Protein AF-A0A8X6YQA3-F1 (afdb_monomer_lite)

Structure (mmCIF, N/CA/C/O backbone):
data_AF-A0A8X6YQA3-F1
#
_entry.id   AF-A0A8X6YQA3-F1
#
loop_
_atom_site.group_PDB
_atom_site.id
_atom_site.type_symbol
_atom_site.label_atom_id
_atom_site.label_alt_id
_atom_site.label_comp_id
_atom_site.label_asym_id
_atom_site.label_entity_id
_atom_site.label_seq_id
_atom_site.pdbx_PDB_ins_code
_atom_site.Cartn_x
_atom_site.Cartn_y
_atom_site.Ca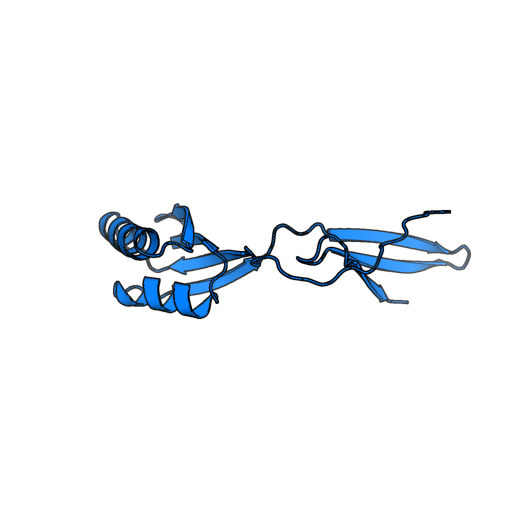rtn_z
_atom_site.occupancy
_atom_site.B_iso_or_equiv
_atom_site.auth_seq_id
_atom_site.auth_comp_id
_atom_site.auth_asym_id
_atom_site.auth_atom_id
_atom_site.pdbx_PDB_model_num
ATOM 1 N N . MET A 1 1 ? 33.149 -1.998 -21.468 1.00 30.77 1 MET A N 1
ATOM 2 C CA . MET A 1 1 ? 33.106 -3.354 -20.885 1.00 30.77 1 MET A CA 1
ATOM 3 C C . MET A 1 1 ? 32.423 -3.237 -19.532 1.00 30.77 1 MET A C 1
ATOM 5 O O . MET A 1 1 ? 33.074 -2.854 -18.574 1.00 30.77 1 MET A O 1
ATOM 9 N N . VAL A 1 2 ? 31.109 -3.454 -19.469 1.00 33.44 2 VAL A N 1
ATOM 10 C CA . VAL A 1 2 ? 30.421 -3.667 -18.189 1.00 33.44 2 VAL A CA 1
ATOM 11 C C . VAL A 1 2 ? 30.091 -5.151 -18.171 1.00 33.44 2 VAL A C 1
ATOM 13 O O . VAL A 1 2 ? 29.218 -5.603 -18.907 1.00 33.44 2 VAL A O 1
ATOM 16 N N . LEU A 1 3 ? 30.902 -5.921 -17.444 1.00 36.47 3 LEU A N 1
ATOM 17 C CA . LEU A 1 3 ? 30.602 -7.312 -17.127 1.00 36.47 3 LEU A CA 1
ATOM 18 C C . LEU A 1 3 ? 29.610 -7.313 -15.967 1.00 36.47 3 LEU A C 1
ATOM 20 O O . LEU A 1 3 ? 29.915 -6.801 -14.895 1.00 36.47 3 LEU A O 1
ATOM 24 N N . GLY A 1 4 ? 28.460 -7.935 -16.177 1.00 37.62 4 GLY A N 1
ATOM 25 C CA . GLY A 1 4 ? 27.521 -8.284 -15.123 1.00 37.62 4 GLY A CA 1
ATOM 26 C C . GLY A 1 4 ? 26.720 -9.481 -15.594 1.00 37.62 4 GLY A C 1
ATOM 27 O O . GLY A 1 4 ? 25.704 -9.323 -16.260 1.00 37.62 4 GLY A O 1
ATOM 28 N N . VAL A 1 5 ? 27.238 -10.681 -15.338 1.00 48.69 5 VAL A N 1
ATOM 29 C CA . VAL A 1 5 ? 26.515 -11.930 -15.589 1.00 48.69 5 VAL A CA 1
ATOM 30 C C . VAL A 1 5 ? 25.451 -12.085 -14.508 1.00 48.69 5 VAL A C 1
ATOM 32 O O . VAL A 1 5 ? 25.785 -12.129 -13.327 1.00 48.69 5 VAL A O 1
ATOM 35 N N . CYS A 1 6 ? 24.179 -12.153 -14.897 1.00 39.41 6 CYS A N 1
ATOM 36 C CA . CYS A 1 6 ? 23.109 -12.513 -13.976 1.00 39.41 6 CYS A CA 1
ATOM 37 C C . CYS A 1 6 ? 22.747 -13.982 -14.206 1.00 39.41 6 CYS A C 1
ATOM 39 O O . CYS A 1 6 ? 22.296 -14.368 -15.285 1.00 39.41 6 CYS A O 1
ATOM 41 N N . GLY A 1 7 ? 23.109 -14.813 -13.229 1.00 40.00 7 GLY A N 1
ATOM 42 C CA . GLY A 1 7 ? 22.961 -16.262 -13.270 1.00 40.00 7 GLY A CA 1
ATOM 43 C C . GLY A 1 7 ? 21.516 -16.696 -13.029 1.00 40.00 7 GLY A C 1
ATOM 44 O O . GLY A 1 7 ? 20.812 -16.131 -12.205 1.00 40.00 7 GLY A O 1
ATOM 45 N N . LEU A 1 8 ? 21.098 -17.730 -13.755 1.00 45.31 8 LEU A N 1
ATOM 46 C CA . LEU A 1 8 ? 19.784 -18.365 -13.667 1.00 45.31 8 LEU A CA 1
ATOM 47 C C . LEU A 1 8 ? 19.626 -19.160 -12.357 1.00 45.31 8 LEU A C 1
ATOM 49 O O . LEU A 1 8 ? 20.304 -20.172 -12.174 1.00 45.31 8 LEU A O 1
ATOM 53 N N . ALA A 1 9 ? 18.677 -18.776 -11.498 1.00 38.31 9 ALA A N 1
ATOM 54 C CA . ALA A 1 9 ? 18.119 -19.642 -10.453 1.00 38.31 9 ALA A CA 1
ATOM 55 C C . ALA A 1 9 ? 16.622 -19.324 -10.205 1.00 38.31 9 ALA A C 1
ATOM 57 O O . ALA A 1 9 ? 16.199 -18.191 -10.422 1.00 38.31 9 ALA A O 1
ATOM 58 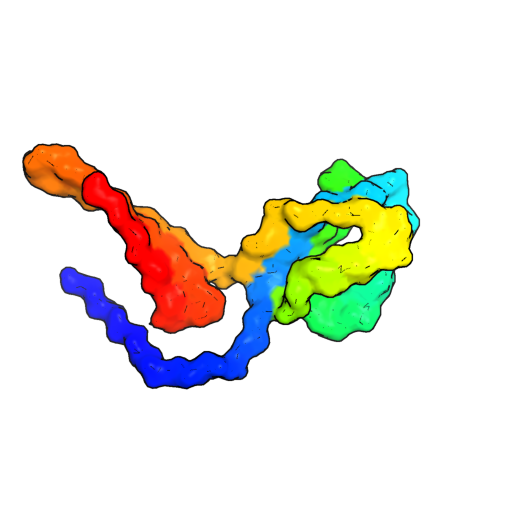N N . PRO A 1 10 ? 15.786 -20.309 -9.812 1.00 42.12 10 PRO A N 1
ATOM 59 C CA . PRO A 1 10 ? 14.327 -20.187 -9.841 1.00 42.12 10 PRO A CA 1
ATOM 60 C C . PRO A 1 10 ? 13.738 -19.450 -8.620 1.00 42.12 10 PRO A C 1
ATOM 62 O O . PRO A 1 10 ? 14.197 -19.594 -7.489 1.00 42.12 10 PRO A O 1
ATOM 65 N N . VAL A 1 11 ? 12.668 -18.690 -8.880 1.00 42.69 11 VAL A N 1
ATOM 66 C CA . VAL A 1 11 ? 12.014 -17.697 -8.005 1.00 42.69 11 VAL A CA 1
ATOM 67 C C . VAL A 1 11 ? 11.052 -18.332 -6.986 1.00 42.69 11 VAL A C 1
ATOM 69 O O . VAL A 1 11 ? 10.005 -18.852 -7.368 1.00 42.69 11 VAL A O 1
ATOM 72 N N . LEU A 1 12 ? 11.350 -18.212 -5.684 1.00 42.38 12 LEU A N 1
ATOM 73 C CA . LEU A 1 12 ? 10.470 -18.607 -4.561 1.00 42.38 12 LEU A CA 1
ATOM 74 C C . LEU A 1 12 ? 10.534 -17.616 -3.369 1.00 42.38 12 LEU A C 1
ATOM 76 O O . LEU A 1 12 ? 10.697 -18.027 -2.223 1.00 42.38 12 LEU A O 1
ATOM 80 N N . GLN A 1 13 ? 10.412 -16.299 -3.596 1.00 49.50 13 GLN A N 1
ATOM 81 C CA . GLN A 1 13 ? 10.344 -15.307 -2.502 1.00 49.50 13 GLN A CA 1
ATOM 82 C C . GLN A 1 13 ? 9.023 -14.511 -2.495 1.00 49.50 13 GLN A C 1
ATOM 84 O O . GLN A 1 13 ? 8.547 -14.112 -3.563 1.00 49.50 13 GLN A O 1
ATOM 89 N N . PRO A 1 14 ? 8.418 -14.265 -1.310 1.00 54.75 14 PRO A N 1
ATOM 90 C CA . PRO A 1 14 ? 7.193 -13.480 -1.184 1.00 54.75 14 PRO A CA 1
ATOM 91 C C . PRO A 1 14 ? 7.453 -12.026 -1.596 1.00 54.75 14 PRO A C 1
ATOM 93 O O . PRO A 1 14 ? 8.309 -11.341 -1.037 1.00 54.75 14 PRO A O 1
ATOM 96 N N . ARG A 1 15 ? 6.716 -11.565 -2.610 1.00 68.25 15 ARG A N 1
ATOM 97 C CA . ARG A 1 15 ? 6.877 -10.241 -3.221 1.00 68.25 15 ARG A CA 1
ATOM 98 C C . ARG A 1 15 ? 6.233 -9.171 -2.339 1.00 68.25 15 ARG A C 1
ATOM 100 O O . ARG A 1 15 ? 5.035 -8.942 -2.442 1.00 68.25 15 ARG A O 1
ATOM 107 N N . LEU A 1 16 ? 7.017 -8.543 -1.466 1.00 80.50 16 LEU A N 1
ATOM 108 C CA . LEU A 1 16 ? 6.589 -7.389 -0.669 1.00 80.50 16 LEU A CA 1
ATOM 109 C C . LEU A 1 16 ? 6.555 -6.128 -1.543 1.00 80.50 16 LEU A C 1
ATOM 111 O O . LEU A 1 16 ? 7.541 -5.798 -2.204 1.00 80.50 16 LEU A O 1
ATOM 115 N N . ALA A 1 17 ? 5.431 -5.421 -1.528 1.00 87.62 17 ALA A N 1
ATOM 116 C CA . ALA A 1 17 ? 5.229 -4.170 -2.244 1.00 87.62 17 ALA A CA 1
ATOM 117 C C . ALA A 1 17 ? 4.698 -3.087 -1.303 1.00 87.62 17 ALA A C 1
ATOM 119 O O . ALA A 1 17 ? 3.910 -3.365 -0.400 1.00 87.62 17 ALA A O 1
ATOM 120 N N . THR A 1 18 ? 5.111 -1.847 -1.539 1.00 92.69 18 THR A N 1
ATOM 121 C CA . THR A 1 18 ? 4.534 -0.659 -0.920 1.00 92.69 18 THR A CA 1
ATOM 122 C C . THR A 1 18 ? 3.321 -0.213 -1.731 1.00 92.69 18 THR A C 1
ATOM 124 O O . THR A 1 18 ? 3.377 -0.087 -2.955 1.00 92.69 18 THR A O 1
ATOM 127 N N . VAL A 1 19 ? 2.207 0.016 -1.049 1.00 94.94 19 VAL A N 1
ATOM 128 C CA . VAL A 1 19 ? 0.929 0.394 -1.646 1.00 94.94 19 VAL A CA 1
ATOM 129 C C . VAL A 1 19 ? 0.422 1.646 -0.950 1.00 94.94 19 VAL A C 1
ATOM 131 O O . VAL A 1 19 ? 0.381 1.697 0.277 1.00 94.94 19 VAL A O 1
ATOM 134 N N . GLU A 1 20 ? 0.029 2.637 -1.739 1.00 96.75 20 GLU A N 1
ATOM 135 C CA . GLU A 1 20 ? -0.512 3.908 -1.270 1.00 96.75 20 GLU A CA 1
ATOM 136 C C . GLU A 1 20 ? -1.963 4.068 -1.725 1.00 96.75 20 GLU A C 1
ATOM 138 O O . GLU A 1 20 ? -2.290 3.905 -2.908 1.00 96.75 20 GLU A O 1
ATOM 143 N N . PHE A 1 21 ? -2.827 4.426 -0.779 1.00 98.12 21 PHE A N 1
ATOM 144 C CA . PHE A 1 21 ? -4.233 4.717 -1.009 1.00 98.12 21 PHE A CA 1
ATOM 145 C C . PHE A 1 21 ? -4.572 6.137 -0.573 1.00 98.12 21 PHE A C 1
ATOM 147 O O . PHE A 1 21 ? -4.258 6.529 0.545 1.00 98.12 21 PHE A O 1
ATOM 154 N N . ASP A 1 22 ? -5.341 6.838 -1.400 1.00 97.94 22 ASP A N 1
ATOM 155 C CA . ASP A 1 22 ? -6.156 7.957 -0.935 1.00 97.94 22 ASP A CA 1
ATOM 156 C C . ASP A 1 22 ? -7.353 7.384 -0.180 1.00 97.94 22 ASP A C 1
ATOM 158 O O . ASP A 1 22 ? -8.138 6.612 -0.742 1.00 97.94 22 ASP A O 1
ATOM 162 N N . VAL A 1 23 ? -7.529 7.778 1.075 1.00 97.25 23 VAL A N 1
ATOM 163 C CA . VAL A 1 23 ? -8.609 7.318 1.945 1.00 97.25 23 VAL A CA 1
ATOM 164 C C . VAL A 1 23 ? -9.314 8.518 2.551 1.00 97.25 23 VAL A C 1
ATOM 166 O O . VAL A 1 23 ? -8.684 9.362 3.179 1.00 97.25 23 VAL A O 1
ATOM 169 N N . ASN A 1 24 ? -10.644 8.587 2.436 1.00 94.50 24 ASN A N 1
ATOM 170 C CA . ASN A 1 24 ? -11.410 9.680 3.043 1.00 94.50 24 ASN A CA 1
ATOM 171 C C . ASN A 1 24 ? -11.423 9.570 4.582 1.00 94.50 24 ASN A C 1
ATOM 173 O O . ASN A 1 24 ? -12.340 9.013 5.188 1.00 94.50 24 ASN A O 1
ATOM 177 N N . LEU A 1 25 ? -10.383 10.099 5.221 1.00 93.50 25 LEU A N 1
ATOM 178 C CA . LEU A 1 25 ? -10.226 10.162 6.667 1.00 93.50 25 LEU A CA 1
ATOM 179 C C . LEU A 1 25 ? -10.754 11.509 7.160 1.00 93.50 25 LEU A C 1
ATOM 181 O O . LEU A 1 25 ? -10.079 12.527 7.091 1.00 93.50 25 LEU A O 1
ATOM 185 N N . SER A 1 26 ? -11.992 11.528 7.648 1.00 88.19 26 SER A N 1
ATOM 186 C CA . SER A 1 26 ? -12.644 12.759 8.122 1.00 88.19 26 SER A CA 1
ATOM 187 C C . SER A 1 26 ? -12.304 13.099 9.584 1.00 88.19 26 SER A C 1
ATOM 189 O O . SER A 1 26 ? -12.732 14.130 10.094 1.00 88.19 26 SER A O 1
ATOM 191 N N . CYS A 1 27 ? -11.619 12.199 10.303 1.00 89.06 27 CYS A N 1
ATOM 192 C CA . CYS A 1 27 ? -11.437 12.285 11.750 1.00 89.06 27 CYS A CA 1
ATOM 193 C C . CYS A 1 27 ? -10.294 11.398 12.272 1.00 89.06 27 CYS A C 1
ATOM 195 O O . CYS A 1 27 ? -9.977 10.372 11.670 1.00 89.06 27 CYS A O 1
ATOM 197 N N . LYS A 1 28 ? -9.740 11.706 13.456 1.00 88.38 28 LYS A N 1
ATOM 198 C CA . LYS A 1 28 ? -8.720 10.850 14.104 1.00 88.38 28 LYS A CA 1
ATOM 199 C C . LYS A 1 28 ? -9.230 9.430 14.392 1.00 88.38 28 LYS A C 1
ATOM 201 O O . LYS A 1 28 ? -8.524 8.465 14.138 1.00 88.38 28 LYS A O 1
ATOM 206 N N . GLY A 1 29 ? -10.485 9.281 14.827 1.00 92.50 29 GLY A N 1
ATOM 207 C CA . GLY A 1 29 ? -11.087 7.956 15.051 1.00 92.50 29 GLY A CA 1
ATOM 208 C C . GLY A 1 29 ? -11.261 7.126 13.770 1.00 92.50 29 GLY A C 1
ATOM 209 O O . GLY A 1 29 ? -11.281 5.898 13.817 1.00 92.50 29 GLY A O 1
ATOM 210 N N . CYS A 1 30 ? -11.340 7.791 12.617 1.00 91.88 30 CYS A N 1
ATOM 211 C CA . CYS A 1 30 ? -11.435 7.172 11.304 1.00 91.88 30 CYS A CA 1
ATOM 212 C C . CYS A 1 30 ? -10.094 6.506 10.958 1.00 91.88 30 CYS A C 1
ATOM 214 O O . CYS A 1 30 ? -10.083 5.344 10.561 1.00 91.88 30 CYS A O 1
ATOM 216 N N . ALA A 1 31 ? -8.980 7.205 11.208 1.00 95.06 31 ALA A N 1
ATOM 217 C CA . ALA A 1 31 ? -7.636 6.650 11.063 1.00 95.06 31 ALA A CA 1
ATOM 218 C C . ALA A 1 31 ? -7.409 5.466 12.009 1.00 95.06 31 ALA A C 1
ATOM 220 O O . ALA A 1 31 ? -7.008 4.403 11.552 1.00 95.06 31 ALA A O 1
ATOM 221 N N . SER A 1 32 ? -7.784 5.588 13.287 1.00 96.44 32 SER A N 1
ATOM 222 C CA . SER A 1 32 ? -7.649 4.481 14.246 1.00 96.44 32 SER A CA 1
ATOM 223 C C . SER A 1 32 ? -8.485 3.250 13.878 1.00 96.44 32 SER A C 1
ATOM 225 O O . SER A 1 32 ? -8.126 2.130 14.228 1.00 96.44 32 SER A O 1
ATOM 227 N N . SER A 1 33 ? -9.620 3.430 13.195 1.00 96.12 33 SER A N 1
ATOM 228 C CA . SER A 1 33 ? -10.443 2.306 12.724 1.00 96.12 33 SER A CA 1
ATOM 229 C C . SER A 1 33 ? -9.762 1.562 11.573 1.00 96.12 33 SER A C 1
ATOM 231 O O . SER A 1 33 ? -9.727 0.334 11.576 1.00 96.12 33 SER A O 1
ATOM 233 N N . VAL A 1 34 ? -9.175 2.304 10.629 1.00 97.25 34 VAL A N 1
ATOM 234 C CA . VAL A 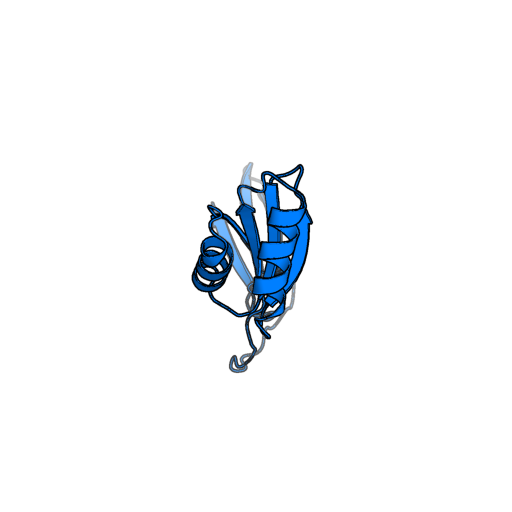1 34 ? -8.385 1.744 9.522 1.00 97.25 34 VAL A CA 1
ATOM 235 C C . VAL A 1 34 ? -7.134 1.040 10.048 1.00 97.25 34 VAL A C 1
ATOM 237 O O . VAL A 1 34 ? -6.887 -0.109 9.692 1.00 97.25 34 VAL A O 1
ATOM 240 N N . GLU A 1 35 ? -6.400 1.677 10.959 1.00 97.38 35 GLU A N 1
ATOM 241 C CA . GLU A 1 35 ? -5.205 1.118 11.596 1.00 97.38 35 GLU A CA 1
ATOM 242 C C . GLU A 1 35 ? -5.489 -0.230 12.274 1.00 97.38 35 GLU A C 1
ATOM 244 O O . GLU A 1 35 ? -4.751 -1.193 12.071 1.00 97.38 35 GLU A O 1
ATOM 249 N N . LYS A 1 36 ? -6.597 -0.337 13.022 1.00 97.25 36 LYS A N 1
ATOM 250 C CA . LYS A 1 36 ? -7.006 -1.582 13.694 1.00 97.25 36 LYS A CA 1
ATOM 251 C C . LYS A 1 36 ? -7.271 -2.725 12.721 1.00 97.25 36 LYS A C 1
ATOM 253 O O . LYS A 1 36 ? -6.833 -3.843 12.978 1.00 97.25 36 LYS A O 1
ATOM 258 N N . VAL A 1 37 ? -7.992 -2.459 11.630 1.00 97.25 37 VAL A N 1
ATOM 259 C CA . VAL A 1 37 ? -8.293 -3.490 10.626 1.00 97.25 37 VAL A CA 1
ATOM 260 C C . VAL A 1 37 ? -7.017 -3.949 9.927 1.00 97.25 37 VAL A C 1
ATOM 262 O O . VAL A 1 37 ? -6.804 -5.149 9.791 1.00 97.25 37 VAL A O 1
ATOM 265 N N . LEU A 1 38 ? -6.145 -3.016 9.540 1.00 97.12 38 LEU A N 1
ATOM 266 C CA . LEU A 1 38 ? -4.895 -3.342 8.851 1.00 97.12 38 LEU A CA 1
ATOM 267 C C . LEU A 1 38 ? -3.898 -4.074 9.761 1.00 97.12 38 LEU A C 1
ATOM 269 O O . LEU A 1 38 ? -3.273 -5.028 9.317 1.00 97.12 38 LEU A O 1
ATOM 273 N N . THR A 1 39 ? -3.807 -3.699 11.041 1.00 96.31 39 THR A N 1
ATOM 274 C CA . THR A 1 39 ? -2.966 -4.393 12.040 1.00 96.31 39 THR A CA 1
ATOM 275 C C . THR A 1 39 ? -3.424 -5.834 12.286 1.00 96.31 39 THR A C 1
ATOM 277 O O . THR A 1 39 ? -2.628 -6.685 12.675 1.00 96.31 39 THR A O 1
ATOM 280 N N . GLY A 1 40 ? -4.704 -6.133 12.048 1.00 94.94 40 GLY A N 1
ATOM 281 C CA . GLY A 1 40 ? -5.248 -7.487 12.146 1.00 94.94 40 GLY A CA 1
ATOM 282 C C . GLY A 1 40 ? -4.853 -8.420 10.995 1.00 94.94 40 GLY A C 1
ATOM 283 O O . GLY A 1 40 ? -5.187 -9.602 11.055 1.00 94.94 40 GLY A O 1
ATOM 284 N N . ILE A 1 41 ? -4.171 -7.919 9.959 1.00 96.12 41 ILE A N 1
ATOM 285 C CA . ILE A 1 41 ? -3.757 -8.695 8.787 1.00 96.12 41 ILE A CA 1
ATOM 286 C C . ILE A 1 41 ? -2.245 -8.963 8.888 1.00 96.12 41 ILE A C 1
ATOM 288 O O . ILE A 1 41 ? -1.462 -8.030 8.712 1.00 96.12 41 ILE A O 1
ATOM 292 N N . PRO A 1 42 ? -1.809 -10.210 9.154 1.00 93.06 42 PRO A N 1
ATOM 293 C CA . PRO A 1 42 ? -0.398 -10.542 9.384 1.00 93.06 42 PRO A CA 1
ATOM 294 C C . PRO A 1 42 ? 0.549 -10.126 8.252 1.00 93.06 42 PRO A C 1
ATOM 296 O O . PRO A 1 42 ? 1.708 -9.797 8.489 1.00 93.06 42 PRO A O 1
ATOM 299 N N . GLU A 1 43 ? 0.062 -10.149 7.014 1.00 94.31 43 GLU A N 1
ATOM 300 C CA . GLU A 1 43 ? 0.825 -9.822 5.814 1.00 94.31 43 GLU A CA 1
ATOM 301 C C . GLU A 1 43 ? 0.848 -8.322 5.492 1.00 94.31 43 GLU A C 1
ATOM 303 O O . GLU A 1 43 ? 1.377 -7.938 4.447 1.00 94.31 43 GLU A O 1
ATOM 308 N N . VAL A 1 44 ? 0.259 -7.466 6.333 1.00 95.62 44 VAL A N 1
ATOM 309 C CA . VAL A 1 44 ? 0.233 -6.011 6.152 1.00 95.62 44 VAL A CA 1
ATOM 310 C C . VAL A 1 44 ? 1.055 -5.338 7.242 1.00 95.62 44 VAL A C 1
ATOM 312 O O . VAL A 1 44 ? 0.826 -5.504 8.435 1.00 95.62 44 VAL A O 1
ATOM 315 N N . LYS A 1 45 ? 1.991 -4.497 6.814 1.00 95.69 45 LYS A N 1
ATOM 316 C CA . LYS A 1 45 ? 2.761 -3.607 7.672 1.00 95.69 45 LYS A CA 1
ATOM 317 C C . LYS A 1 45 ? 2.405 -2.167 7.342 1.00 95.69 45 LYS A C 1
ATOM 319 O O . LYS A 1 45 ? 2.589 -1.716 6.215 1.00 95.69 45 LYS A O 1
ATOM 324 N N . ILE A 1 46 ? 1.902 -1.437 8.326 1.00 96.56 46 ILE A N 1
ATOM 325 C CA . ILE A 1 46 ? 1.552 -0.026 8.161 1.00 96.56 46 ILE A CA 1
ATOM 326 C C . ILE A 1 46 ? 2.845 0.794 8.125 1.00 96.56 46 ILE A C 1
ATOM 328 O O . ILE A 1 46 ? 3.694 0.651 9.004 1.00 96.56 46 ILE A O 1
ATOM 332 N N . ILE A 1 47 ? 3.004 1.617 7.089 1.00 96.25 47 ILE A N 1
ATOM 333 C CA . ILE A 1 47 ? 4.135 2.540 6.941 1.00 96.25 47 ILE A CA 1
ATOM 334 C C . ILE A 1 47 ? 3.726 3.935 7.404 1.00 96.25 47 ILE A C 1
ATOM 336 O O . ILE A 1 47 ? 4.464 4.550 8.167 1.00 96.25 47 ILE A O 1
ATOM 340 N N . ASP A 1 48 ? 2.558 4.411 6.965 1.00 96.19 48 ASP A N 1
ATOM 341 C CA . ASP A 1 48 ? 2.035 5.727 7.330 1.00 96.19 48 ASP A CA 1
ATOM 342 C C . ASP A 1 48 ? 0.503 5.784 7.214 1.00 96.19 48 ASP A C 1
ATOM 344 O O . ASP A 1 48 ? -0.090 5.148 6.339 1.00 96.19 48 ASP A O 1
ATOM 348 N N . ILE A 1 49 ? -0.138 6.555 8.094 1.00 96.88 49 ILE A N 1
ATOM 349 C CA . ILE A 1 49 ? -1.561 6.910 8.010 1.00 96.88 49 ILE A CA 1
ATOM 350 C C . ILE A 1 49 ? -1.679 8.399 8.321 1.00 96.88 49 ILE A C 1
ATOM 352 O O . ILE A 1 49 ? -1.578 8.816 9.476 1.00 96.88 49 ILE A O 1
ATOM 356 N N . ASP A 1 50 ? -1.950 9.193 7.292 1.00 95.50 50 ASP A N 1
ATOM 357 C CA . ASP A 1 50 ? -1.985 10.647 7.375 1.00 95.50 50 ASP A CA 1
ATOM 358 C C . ASP A 1 50 ? -3.415 11.160 7.149 1.00 95.50 50 ASP A C 1
ATOM 360 O O . ASP A 1 50 ? -3.994 11.047 6.065 1.00 95.50 50 ASP A O 1
ATOM 364 N N . VAL A 1 51 ? -4.007 11.731 8.202 1.00 95.25 51 VAL A N 1
ATOM 365 C CA . VAL A 1 51 ? -5.365 12.298 8.163 1.00 95.25 51 VAL A CA 1
ATOM 366 C C . VAL A 1 51 ? -5.405 13.599 7.363 1.00 95.25 51 VAL A C 1
ATOM 368 O O . VAL A 1 51 ? -6.405 13.863 6.701 1.00 95.25 51 VAL A O 1
ATOM 371 N N . GLU A 1 52 ? -4.342 14.404 7.412 1.00 94.12 52 GLU A N 1
ATOM 372 C CA . GLU A 1 52 ? -4.274 15.694 6.718 1.00 94.12 52 GLU A CA 1
ATOM 373 C C . GLU A 1 52 ? -4.126 15.488 5.211 1.00 94.12 52 GLU A C 1
ATOM 375 O O . GLU A 1 52 ? -4.827 16.127 4.428 1.00 94.12 52 GLU A O 1
ATOM 380 N N . LYS A 1 53 ? -3.271 14.542 4.804 1.00 95.06 53 LYS A N 1
ATOM 381 C CA . LYS A 1 53 ? -3.109 14.153 3.395 1.00 95.06 53 LYS A CA 1
ATOM 382 C C . LYS A 1 53 ? -4.181 13.192 2.899 1.00 95.06 53 LYS A C 1
ATOM 384 O O . LYS A 1 53 ? -4.225 12.921 1.704 1.00 95.06 53 LYS A O 1
ATOM 389 N N . GLN A 1 54 ? -5.030 12.679 3.791 1.00 96.69 54 GLN A N 1
ATOM 390 C CA . GLN A 1 54 ? -6.020 11.652 3.470 1.00 96.69 54 GLN A CA 1
ATOM 391 C C . GLN A 1 54 ? -5.373 10.423 2.808 1.00 96.69 54 GLN A C 1
ATOM 393 O O . GLN A 1 54 ? -5.905 9.896 1.835 1.00 96.69 54 GLN A O 1
ATOM 398 N N . SER A 1 55 ? -4.220 9.980 3.322 1.00 96.88 55 SER A N 1
ATOM 399 C CA . SER A 1 55 ? -3.404 8.917 2.719 1.00 96.88 55 SER A CA 1
ATOM 400 C C . SER A 1 55 ? -3.124 7.774 3.698 1.00 96.88 55 SER A C 1
ATOM 402 O O . SER A 1 55 ? -3.016 7.972 4.910 1.00 96.88 55 SER A O 1
ATOM 404 N N . VAL A 1 56 ? -3.029 6.559 3.158 1.00 97.81 56 VAL A N 1
ATOM 405 C CA . VAL A 1 56 ? -2.627 5.339 3.864 1.00 97.81 56 VAL A CA 1
ATOM 406 C C . VAL A 1 56 ? -1.567 4.626 3.035 1.00 97.81 56 VAL A C 1
ATOM 408 O O . VAL A 1 56 ? -1.834 4.210 1.907 1.00 97.81 56 VAL A O 1
ATOM 411 N N . VAL A 1 57 ? -0.384 4.436 3.617 1.00 96.88 57 VAL A N 1
ATOM 412 C CA . VAL A 1 57 ? 0.747 3.736 3.005 1.00 96.88 57 VAL A CA 1
ATOM 413 C C . VAL A 1 57 ? 1.029 2.458 3.784 1.00 96.88 57 VAL A C 1
ATOM 415 O O . VAL A 1 57 ? 1.240 2.480 4.999 1.00 96.88 57 VAL A O 1
ATOM 418 N N . VAL A 1 58 ? 1.067 1.329 3.083 1.00 96.75 58 VAL A N 1
ATOM 419 C CA . VAL A 1 58 ? 1.355 0.016 3.670 1.00 96.75 58 VAL A CA 1
ATOM 420 C C . VAL A 1 58 ? 2.382 -0.748 2.851 1.00 96.75 58 VAL A C 1
ATOM 422 O O . VAL A 1 58 ? 2.536 -0.523 1.658 1.00 96.75 58 VAL A O 1
ATOM 425 N N . GLU A 1 59 ? 3.061 -1.691 3.483 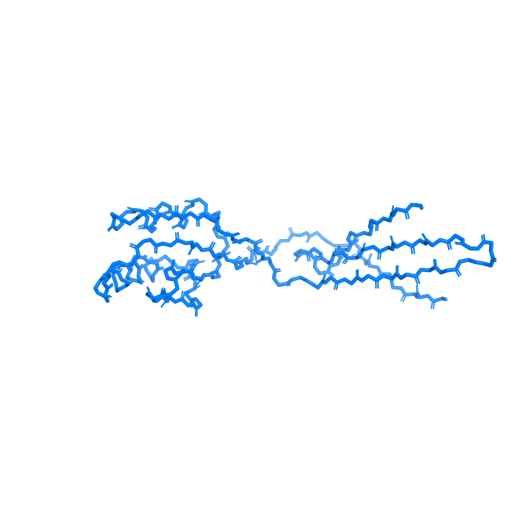1.00 94.25 59 GLU A N 1
ATOM 426 C CA . GLU A 1 59 ? 3.910 -2.695 2.856 1.00 94.25 59 GLU A CA 1
ATOM 427 C C . GLU A 1 59 ? 3.239 -4.061 3.028 1.00 94.25 59 GLU A C 1
ATOM 429 O O . GLU A 1 59 ? 2.866 -4.437 4.139 1.00 94.25 59 GLU A O 1
ATOM 434 N N . SER A 1 60 ? 3.022 -4.794 1.937 1.00 91.94 60 SER A N 1
ATOM 435 C CA . SER A 1 60 ? 2.335 -6.086 1.983 1.00 91.94 60 SER A CA 1
ATOM 436 C C . SER A 1 60 ? 2.706 -6.990 0.813 1.00 91.94 60 SER A C 1
ATOM 438 O O . SER A 1 60 ? 3.086 -6.517 -0.257 1.00 91.94 60 SER A O 1
ATOM 440 N N . SER A 1 61 ? 2.581 -8.302 1.012 1.00 89.31 61 SER A N 1
ATOM 441 C CA . SER A 1 61 ? 2.614 -9.302 -0.061 1.00 89.31 61 SER A CA 1
ATOM 442 C C . SER A 1 61 ? 1.232 -9.597 -0.658 1.00 89.31 61 SER A C 1
ATOM 444 O O . SER A 1 61 ? 1.125 -10.352 -1.627 1.00 89.31 61 SER A O 1
ATOM 446 N N . LEU A 1 62 ? 0.165 -9.021 -0.091 1.00 91.88 62 LEU A N 1
ATOM 447 C CA . LEU A 1 62 ? -1.200 -9.212 -0.566 1.00 91.88 62 LEU A CA 1
ATOM 448 C C . LEU A 1 62 ? -1.494 -8.363 -1.810 1.00 91.88 62 LEU A C 1
ATOM 450 O O . LEU A 1 62 ? -0.937 -7.275 -1.977 1.00 91.88 62 LEU A O 1
ATOM 454 N N . PRO A 1 63 ? -2.440 -8.800 -2.662 1.00 91.12 63 PRO A N 1
ATOM 455 C CA . PRO A 1 63 ? -2.962 -7.959 -3.728 1.00 91.12 63 PRO A CA 1
ATOM 456 C C . PRO A 1 63 ? -3.529 -6.651 -3.164 1.00 91.12 63 PRO A C 1
ATOM 458 O O . PRO A 1 63 ? -4.296 -6.673 -2.197 1.00 91.12 63 PRO A O 1
ATOM 461 N N . SER A 1 64 ? -3.233 -5.525 -3.818 1.00 93.25 64 SER A N 1
ATOM 462 C CA . SER A 1 64 ? -3.723 -4.195 -3.416 1.00 93.25 64 SER A CA 1
ATOM 463 C C . SER A 1 64 ? -5.245 -4.154 -3.244 1.00 93.25 64 SER A C 1
ATOM 465 O O . SER A 1 64 ? -5.752 -3.466 -2.364 1.00 93.25 64 SER A O 1
ATOM 467 N N . GLN A 1 65 ? -5.983 -4.955 -4.014 1.00 95.12 65 GLN A N 1
ATOM 468 C CA . GLN A 1 65 ? -7.432 -5.064 -3.891 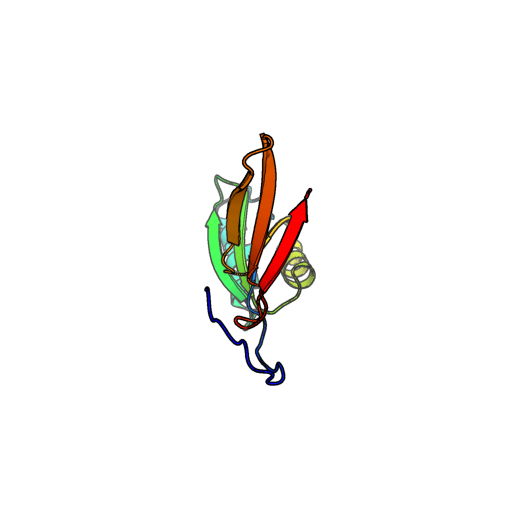1.00 95.12 65 GLN A CA 1
ATOM 469 C C . GLN A 1 65 ? -7.899 -5.620 -2.536 1.00 95.12 65 GLN A C 1
ATOM 471 O O . GLN A 1 65 ? -8.865 -5.105 -1.985 1.00 95.12 65 GLN A O 1
ATOM 476 N N . ARG A 1 66 ? -7.193 -6.593 -1.944 1.00 96.25 66 ARG A N 1
ATOM 477 C CA . ARG A 1 66 ? -7.537 -7.120 -0.609 1.00 96.25 66 ARG A CA 1
ATOM 478 C C . ARG A 1 66 ? -7.324 -6.077 0.483 1.00 96.25 66 ARG A C 1
ATOM 480 O O . ARG A 1 66 ? -8.130 -5.963 1.400 1.00 96.25 66 ARG A O 1
ATOM 487 N N . ILE A 1 67 ? -6.260 -5.290 0.356 1.00 96.81 67 ILE A N 1
ATOM 488 C CA . ILE A 1 67 ? -5.962 -4.182 1.268 1.00 96.81 67 ILE A CA 1
ATOM 489 C C . ILE A 1 67 ? -7.035 -3.096 1.127 1.00 96.81 67 ILE A C 1
ATOM 491 O O . ILE A 1 67 ? -7.562 -2.611 2.124 1.00 96.81 67 ILE A O 1
ATOM 495 N N . LYS A 1 68 ? -7.414 -2.765 -0.113 1.00 97.94 68 LYS A N 1
ATOM 496 C CA . LYS A 1 68 ? -8.498 -1.825 -0.409 1.00 97.94 68 LYS A CA 1
ATOM 497 C C . LYS A 1 68 ? -9.811 -2.260 0.241 1.00 97.94 68 LYS A C 1
ATOM 499 O O . LYS A 1 68 ? -10.434 -1.456 0.923 1.00 97.94 68 LYS A O 1
ATOM 504 N N . GLU A 1 69 ? -10.201 -3.523 0.072 1.00 97.94 69 GLU A N 1
ATOM 505 C CA . GLU A 1 69 ? -11.408 -4.100 0.678 1.00 97.94 69 GLU A CA 1
ATOM 506 C C . GLU A 1 69 ? -11.367 -4.028 2.211 1.00 97.94 69 GLU A C 1
ATOM 508 O O . GLU A 1 69 ? -12.362 -3.671 2.842 1.00 97.94 69 GLU A O 1
ATOM 513 N N . ALA A 1 70 ? -10.208 -4.296 2.818 1.00 97.62 70 ALA A N 1
ATOM 514 C CA . ALA A 1 70 ? -10.019 -4.160 4.257 1.00 97.62 70 ALA A CA 1
ATOM 515 C C . ALA A 1 70 ? -10.222 -2.709 4.727 1.00 97.62 70 ALA A C 1
ATOM 517 O O . ALA A 1 70 ? -10.951 -2.474 5.691 1.00 97.62 70 ALA A O 1
ATOM 518 N N . ILE A 1 71 ? -9.666 -1.720 4.019 1.00 97.75 71 ILE A N 1
ATOM 519 C CA . ILE A 1 71 ? -9.903 -0.299 4.320 1.00 97.75 71 ILE A CA 1
ATOM 520 C C . ILE A 1 71 ? -11.390 0.040 4.138 1.00 97.75 71 ILE A C 1
ATOM 522 O O . ILE A 1 71 ? -11.995 0.657 5.016 1.00 97.75 71 ILE A O 1
ATOM 526 N N . GLU A 1 72 ? -12.011 -0.403 3.045 1.00 97.62 72 GLU A N 1
ATOM 527 C CA . GLU A 1 72 ? -13.415 -0.117 2.732 1.00 97.62 72 GLU A CA 1
ATOM 528 C C . GLU A 1 72 ? -14.400 -0.760 3.720 1.00 97.62 72 GLU A C 1
ATOM 530 O O . GLU A 1 72 ? -15.453 -0.179 3.991 1.00 97.62 72 GLU A O 1
ATOM 535 N N . SER A 1 73 ? -14.025 -1.870 4.368 1.00 97.19 73 SER A N 1
ATOM 536 C CA . SER A 1 73 ? -14.807 -2.488 5.450 1.00 97.19 73 SER A CA 1
ATOM 537 C C . SER A 1 73 ? -15.028 -1.564 6.658 1.00 97.19 73 SER A C 1
ATOM 539 O O . SER A 1 73 ? -15.990 -1.733 7.404 1.00 97.19 73 SER A O 1
ATOM 541 N N . THR A 1 74 ? -14.197 -0.526 6.818 1.00 95.69 74 THR A N 1
ATOM 542 C CA . THR A 1 74 ? -14.362 0.512 7.852 1.00 95.69 74 THR A CA 1
ATOM 543 C C . THR A 1 74 ? -15.365 1.610 7.467 1.00 95.69 74 THR A C 1
ATOM 545 O O . THR A 1 74 ? -15.524 2.600 8.187 1.00 95.69 74 THR A O 1
ATOM 548 N N . GLY A 1 75 ? -16.036 1.470 6.318 1.00 95.69 75 GLY A N 1
ATOM 549 C CA . GLY A 1 75 ? -16.956 2.469 5.773 1.00 95.69 75 GLY A CA 1
ATOM 550 C C . GLY A 1 75 ? -16.245 3.676 5.155 1.00 95.69 75 GLY A C 1
ATOM 551 O O . GLY A 1 75 ? -16.839 4.749 5.036 1.00 95.69 75 GLY A O 1
ATOM 552 N N . LYS A 1 76 ? -14.962 3.538 4.803 1.00 95.62 76 LYS A N 1
ATOM 553 C CA . LYS A 1 76 ? -14.144 4.595 4.191 1.00 95.62 76 LYS A CA 1
ATOM 554 C C . LYS A 1 76 ? -13.900 4.276 2.730 1.00 95.62 76 LYS A C 1
ATOM 556 O O . LYS A 1 76 ? -13.556 3.156 2.397 1.00 95.62 76 LYS A O 1
ATOM 561 N N . ARG A 1 77 ? -14.040 5.262 1.848 1.00 96.25 77 ARG A N 1
ATOM 562 C CA . ARG A 1 77 ? -13.679 5.087 0.438 1.00 96.25 77 ARG A CA 1
ATOM 563 C C . ARG A 1 77 ? -12.159 5.104 0.300 1.00 96.25 77 ARG A C 1
ATOM 565 O O . ARG A 1 77 ? -11.542 6.048 0.791 1.00 96.25 77 ARG A O 1
ATOM 572 N N . ALA A 1 78 ? -11.605 4.115 -0.400 1.00 97.25 78 ALA A N 1
ATOM 573 C CA . ALA A 1 78 ? -10.185 4.032 -0.723 1.00 97.25 78 ALA A CA 1
ATOM 574 C C . ALA A 1 78 ? -9.969 4.047 -2.244 1.00 97.25 78 ALA A C 1
ATOM 576 O O . ALA A 1 78 ? -10.712 3.414 -2.996 1.00 97.25 78 ALA A O 1
ATOM 577 N N . VAL A 1 79 ? -8.950 4.757 -2.718 1.00 97.38 79 VAL A N 1
ATOM 578 C CA . VAL A 1 79 ? -8.552 4.798 -4.131 1.00 97.38 79 VAL A CA 1
ATOM 579 C C . VAL A 1 79 ? -7.060 4.521 -4.212 1.00 97.38 79 VAL A C 1
ATOM 581 O O . VAL A 1 79 ? -6.278 5.178 -3.537 1.00 97.38 79 VAL A O 1
ATOM 584 N N . LEU A 1 80 ? -6.663 3.541 -5.024 1.00 95.88 80 LEU A N 1
ATOM 585 C CA . LEU A 1 80 ? -5.252 3.219 -5.225 1.00 95.88 80 LEU A CA 1
ATOM 586 C C . LEU A 1 80 ? -4.552 4.396 -5.917 1.00 95.88 80 LEU A C 1
ATOM 588 O O . LEU A 1 80 ? -4.973 4.807 -6.999 1.00 95.88 80 LEU A O 1
ATOM 592 N N . LYS A 1 81 ? -3.492 4.915 -5.297 1.00 94.88 81 LYS A N 1
ATOM 593 C CA . LYS A 1 81 ? -2.680 6.020 -5.828 1.00 94.88 81 LYS A CA 1
ATOM 594 C C . LYS A 1 81 ? -1.372 5.521 -6.404 1.00 94.88 81 LYS A C 1
ATOM 596 O O . LYS A 1 81 ? -1.005 5.910 -7.508 1.00 94.88 81 LYS A O 1
ATOM 601 N N . GLY A 1 82 ? -0.711 4.632 -5.672 1.00 86.88 82 GLY A N 1
ATOM 602 C CA . GLY A 1 82 ? 0.590 4.099 -6.035 1.00 86.88 82 GLY A CA 1
ATOM 603 C C . GLY A 1 82 ? 0.732 2.648 -5.611 1.00 86.88 82 GLY A C 1
ATOM 604 O O . GLY A 1 82 ? 0.267 2.236 -4.551 1.00 86.88 82 GLY A O 1
ATOM 605 N N . PHE A 1 83 ? 1.388 1.867 -6.458 1.00 84.50 83 PHE A N 1
ATOM 606 C CA . PHE A 1 83 ? 1.868 0.533 -6.134 1.00 84.50 83 PHE A CA 1
ATOM 607 C C . PHE A 1 83 ? 3.313 0.464 -6.605 1.00 84.50 83 PHE A C 1
ATOM 609 O O . PHE A 1 83 ? 3.591 0.688 -7.782 1.00 84.50 83 PHE A O 1
ATOM 616 N N . GLY A 1 84 ? 4.228 0.186 -5.688 1.00 77.94 84 GLY A N 1
ATOM 617 C CA . GLY A 1 84 ? 5.647 0.175 -5.982 1.00 77.94 84 GLY A CA 1
ATOM 618 C C . GLY A 1 84 ? 6.362 -0.842 -5.125 1.00 77.94 84 GLY A C 1
ATOM 619 O O . GLY A 1 84 ? 6.159 -0.944 -3.922 1.00 77.94 84 GLY A O 1
ATOM 620 N N . THR A 1 85 ? 7.238 -1.602 -5.747 1.00 69.94 85 THR A N 1
ATOM 621 C CA . THR A 1 85 ? 8.250 -2.366 -5.028 1.00 69.94 85 THR A CA 1
ATOM 622 C C . THR A 1 85 ? 9.477 -1.475 -4.908 1.00 69.94 85 THR A C 1
ATOM 624 O O . THR A 1 85 ? 9.732 -0.694 -5.821 1.00 69.94 85 THR A O 1
ATOM 627 N N . LYS A 1 86 ? 10.236 -1.539 -3.806 1.00 67.06 86 LYS A N 1
ATOM 628 C CA . LYS A 1 86 ? 11.538 -0.853 -3.723 1.00 67.06 86 LYS A CA 1
ATOM 629 C C . LYS A 1 86 ? 12.491 -1.488 -4.734 1.00 67.06 86 LYS A C 1
ATOM 631 O O . LYS A 1 86 ? 13.201 -2.436 -4.413 1.00 67.06 86 LYS A O 1
ATOM 636 N N . VAL A 1 87 ? 12.427 -1.013 -5.967 1.00 70.62 87 VAL A N 1
ATOM 637 C CA . VAL A 1 87 ? 13.242 -1.478 -7.076 1.00 70.62 87 VAL A CA 1
ATOM 638 C C . VAL A 1 87 ? 13.869 -0.266 -7.735 1.00 70.62 87 VAL A C 1
ATOM 640 O O . VAL A 1 87 ? 13.224 0.763 -7.934 1.00 70.62 87 VAL A O 1
ATOM 643 N N . GLU A 1 88 ? 15.163 -0.373 -7.989 1.00 74.62 88 GLU A N 1
ATOM 644 C CA . GLU A 1 88 ? 15.973 0.723 -8.496 1.00 74.62 88 GLU A CA 1
ATOM 645 C C . GLU A 1 88 ? 15.647 0.982 -9.970 1.00 74.62 88 GLU A C 1
ATOM 647 O O . GLU A 1 88 ? 15.316 0.070 -10.732 1.00 74.62 88 GLU A O 1
ATOM 652 N N . SER A 1 89 ? 15.730 2.241 -10.389 1.00 76.62 89 SER A N 1
ATOM 653 C CA . SER A 1 89 ? 15.571 2.628 -11.792 1.00 76.62 89 SER A CA 1
ATOM 654 C C . SER A 1 89 ? 16.647 3.632 -12.185 1.00 76.62 89 SER A C 1
ATOM 656 O O . SER A 1 89 ? 17.055 4.460 -11.373 1.00 76.62 89 SER A O 1
ATOM 658 N N . ALA A 1 90 ? 17.116 3.563 -13.430 1.00 77.50 90 ALA A N 1
ATOM 659 C CA . ALA A 1 90 ? 18.169 4.432 -13.950 1.00 77.50 90 ALA A CA 1
ATOM 660 C C . ALA A 1 90 ? 17.934 4.792 -15.425 1.00 77.50 90 ALA A C 1
ATOM 662 O O . ALA A 1 90 ? 17.241 4.075 -16.148 1.00 77.50 90 ALA A O 1
ATOM 663 N N . VAL A 1 91 ? 18.535 5.895 -15.879 1.00 82.12 91 VAL A N 1
ATOM 664 C CA . VAL A 1 91 ? 18.504 6.339 -17.282 1.00 82.12 91 VAL A CA 1
ATOM 665 C C . VAL A 1 91 ? 19.932 6.579 -17.762 1.00 82.12 91 VAL A C 1
ATOM 667 O O . VAL A 1 91 ? 20.727 7.193 -17.053 1.00 82.12 91 VAL A O 1
ATOM 670 N N . ALA A 1 92 ? 20.250 6.102 -18.962 1.00 81.19 92 ALA A N 1
ATOM 671 C CA . ALA A 1 92 ? 21.494 6.402 -19.656 1.00 81.19 92 ALA A CA 1
ATOM 672 C C . ALA A 1 92 ? 21.191 7.117 -20.973 1.00 81.19 92 ALA A C 1
ATOM 674 O O . ALA A 1 92 ? 20.425 6.608 -21.791 1.00 81.19 92 ALA A O 1
ATOM 675 N N . GLU A 1 93 ? 21.813 8.276 -21.182 1.00 81.62 93 GLU A N 1
ATOM 676 C CA . GLU A 1 93 ? 21.751 9.018 -22.441 1.00 81.62 93 GLU A CA 1
ATOM 677 C C . GLU A 1 93 ? 23.064 8.833 -23.201 1.00 81.62 93 GLU A C 1
ATOM 679 O O . GLU A 1 93 ? 24.149 9.136 -22.699 1.00 81.62 93 GLU A O 1
ATOM 684 N N . LEU A 1 94 ? 22.969 8.313 -24.420 1.00 82.94 94 LEU A N 1
ATOM 685 C CA . LEU A 1 94 ? 24.101 8.079 -25.304 1.00 82.94 94 LEU A CA 1
ATOM 686 C C . LEU A 1 94 ? 23.991 9.022 -26.498 1.00 82.94 94 LEU A C 1
ATOM 688 O O . LEU A 1 94 ? 23.028 8.958 -27.259 1.00 82.94 94 LEU A O 1
ATOM 692 N N . LYS A 1 95 ? 24.996 9.884 -26.678 1.00 88.56 95 LYS A N 1
ATOM 693 C CA . LYS A 1 95 ? 25.089 10.796 -27.821 1.00 88.56 95 LYS A CA 1
ATOM 694 C C . LYS A 1 95 ? 26.118 10.287 -28.825 1.00 88.56 95 LYS A C 1
ATOM 696 O O . LYS A 1 95 ? 27.298 10.184 -28.501 1.00 88.56 95 LYS A O 1
ATOM 701 N N . GLY A 1 96 ? 25.669 9.991 -30.041 1.00 84.06 96 GLY A N 1
ATOM 702 C CA . GLY A 1 96 ? 26.527 9.623 -31.163 1.00 84.06 96 GLY A CA 1
ATOM 703 C C . GLY A 1 96 ? 27.127 10.839 -31.874 1.00 84.06 96 GLY A C 1
ATOM 704 O O . GLY A 1 96 ? 26.574 11.939 -31.837 1.00 84.06 96 GLY A O 1
ATOM 705 N N . GLU A 1 97 ? 28.235 10.623 -32.582 1.00 85.25 97 GLU A N 1
ATOM 706 C CA . GLU A 1 97 ? 28.948 11.650 -33.364 1.00 85.25 97 GLU A CA 1
ATOM 707 C C . GLU A 1 97 ? 28.072 12.263 -34.474 1.00 85.25 97 GLU A C 1
ATOM 709 O O . GLU A 1 97 ? 28.169 13.449 -34.775 1.00 85.25 97 GLU A O 1
ATOM 714 N N . ASN A 1 98 ? 27.116 11.481 -34.990 1.00 84.25 98 ASN A N 1
ATOM 715 C CA . ASN A 1 98 ? 26.119 11.907 -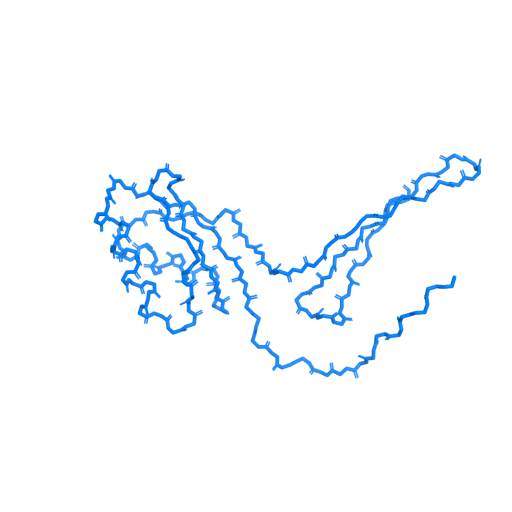35.980 1.00 84.25 98 ASN A CA 1
ATOM 716 C C . ASN A 1 98 ? 24.920 12.662 -35.367 1.00 84.25 98 ASN A C 1
ATOM 718 O O . ASN A 1 98 ? 23.919 12.883 -36.042 1.00 84.25 98 ASN A O 1
ATOM 722 N N . GLY A 1 99 ? 24.976 13.009 -34.076 1.00 76.25 99 GLY A N 1
ATOM 723 C CA . GLY A 1 99 ? 23.906 13.715 -33.364 1.00 76.25 99 GLY A CA 1
ATOM 724 C C . GLY A 1 99 ? 22.749 12.834 -32.879 1.00 76.25 99 GLY A C 1
ATOM 725 O O . GLY A 1 99 ? 21.813 13.362 -32.285 1.00 76.25 99 GLY A O 1
ATOM 726 N N . TYR A 1 100 ? 22.814 11.517 -33.090 1.00 79.75 100 TYR A N 1
ATOM 727 C CA . TYR A 1 100 ? 21.816 10.565 -32.596 1.00 79.75 100 TYR A CA 1
ATOM 728 C C . TYR A 1 100 ? 21.837 10.509 -31.062 1.00 79.75 100 TYR A C 1
ATOM 730 O O . TYR A 1 100 ? 22.916 10.419 -30.472 1.00 79.75 100 TYR A O 1
ATOM 738 N N . LEU A 1 101 ? 20.669 10.574 -30.427 1.00 79.00 101 LEU A N 1
ATOM 739 C CA . LEU A 1 101 ? 20.509 10.536 -28.974 1.00 79.00 101 LEU A CA 1
ATOM 740 C C . LEU A 1 101 ? 19.675 9.314 -28.613 1.00 79.00 101 LEU A C 1
ATOM 742 O O . LEU A 1 101 ? 18.487 9.287 -28.899 1.00 79.00 101 LEU A O 1
ATOM 746 N N . VAL A 1 102 ? 20.294 8.333 -27.963 1.00 81.50 102 VAL A N 1
ATOM 747 C CA . VAL A 1 102 ? 19.595 7.142 -27.473 1.00 81.50 102 VAL A CA 1
ATOM 748 C C . VAL A 1 102 ? 19.415 7.273 -25.970 1.00 81.50 102 VAL A C 1
ATOM 750 O O . VAL A 1 102 ? 20.393 7.469 -25.246 1.00 81.50 102 VAL A O 1
ATOM 753 N N . SER A 1 103 ? 18.180 7.135 -25.494 1.00 80.38 103 SER A N 1
ATOM 754 C CA . SER A 1 103 ? 17.893 7.025 -24.063 1.00 80.38 103 SER A CA 1
ATOM 755 C C . SER A 1 103 ? 17.553 5.579 -23.718 1.00 80.38 103 SER A C 1
ATOM 757 O O . SER A 1 103 ? 16.540 5.064 -24.194 1.00 80.38 103 SER A O 1
ATOM 759 N N . SER A 1 104 ? 18.358 4.951 -22.865 1.00 83.38 104 SER A N 1
ATOM 760 C CA . SER A 1 104 ? 18.060 3.635 -22.296 1.00 83.38 104 SER A CA 1
ATOM 761 C C . SER A 1 104 ? 17.558 3.787 -20.867 1.00 83.38 104 SER A C 1
ATOM 763 O O . SER A 1 104 ? 18.196 4.433 -20.036 1.00 83.38 104 SER A O 1
ATOM 765 N N . ARG A 1 105 ? 16.419 3.171 -20.572 1.00 80.62 105 ARG A N 1
ATOM 766 C CA . ARG A 1 105 ? 15.799 3.101 -19.252 1.00 80.62 105 ARG A CA 1
ATOM 767 C C . ARG A 1 105 ? 16.024 1.717 -18.672 1.00 80.62 105 ARG A C 1
ATOM 769 O O . ARG A 1 105 ? 15.753 0.716 -19.327 1.00 80.62 105 ARG A O 1
ATOM 776 N N . PHE A 1 106 ? 16.470 1.677 -17.429 1.00 80.88 106 PHE A N 1
ATOM 777 C CA . PHE A 1 106 ? 16.707 0.464 -16.665 1.00 80.88 106 PHE A CA 1
ATOM 778 C C . PHE A 1 106 ? 15.704 0.432 -15.524 1.00 80.88 106 PHE A C 1
ATOM 780 O O . PHE A 1 106 ? 15.643 1.377 -14.740 1.00 80.88 106 PHE A O 1
ATOM 787 N N . HIS A 1 107 ? 14.940 -0.646 -15.426 1.00 78.06 107 HIS A N 1
ATOM 788 C CA . HIS A 1 107 ? 14.044 -0.900 -14.307 1.00 78.06 107 HIS A CA 1
ATOM 789 C C . HIS A 1 107 ? 14.447 -2.226 -13.689 1.00 78.06 107 HIS A C 1
ATOM 791 O O . HIS A 1 107 ? 14.233 -3.286 -14.283 1.00 78.06 107 HIS A O 1
ATOM 797 N N . GLN A 1 108 ? 15.035 -2.181 -12.498 1.00 74.38 108 GLN A N 1
ATOM 798 C CA . GLN A 1 108 ? 15.194 -3.394 -11.720 1.00 74.38 108 GLN A CA 1
ATOM 799 C C . GLN A 1 108 ? 13.800 -3.900 -11.371 1.00 74.38 108 GLN A C 1
ATOM 801 O O . GLN A 1 108 ? 12.889 -3.125 -11.081 1.00 74.38 108 GLN A O 1
ATOM 806 N N . THR A 1 109 ? 13.591 -5.200 -11.477 1.00 66.81 109 THR A N 1
ATOM 807 C CA . THR A 1 109 ? 12.312 -5.779 -11.089 1.00 66.81 109 THR A CA 1
ATOM 808 C C . THR A 1 109 ? 12.356 -6.162 -9.615 1.00 66.81 109 THR A C 1
ATOM 810 O O . THR A 1 109 ? 13.378 -6.045 -8.941 1.00 66.81 109 THR A O 1
ATOM 813 N N . THR A 1 110 ? 11.233 -6.651 -9.094 1.00 61.16 110 THR A N 1
ATOM 814 C CA . THR A 1 110 ? 11.195 -7.286 -7.768 1.00 61.16 110 THR A CA 1
ATOM 815 C C . THR A 1 110 ? 12.146 -8.464 -7.644 1.00 61.16 110 THR A C 1
ATOM 817 O O . THR A 1 110 ? 12.547 -8.813 -6.537 1.00 61.16 110 THR A O 1
ATOM 820 N N . ASP A 1 111 ? 12.455 -9.101 -8.771 1.00 62.38 111 ASP A N 1
ATOM 821 C CA . ASP A 1 111 ? 13.552 -10.040 -8.851 1.00 62.38 111 ASP A CA 1
ATOM 822 C C . ASP A 1 111 ? 14.844 -9.230 -8.986 1.00 62.38 111 ASP A C 1
ATOM 824 O O . ASP A 1 111 ? 15.048 -8.520 -9.977 1.00 62.38 111 ASP A O 1
ATOM 828 N N . LYS A 1 112 ? 15.693 -9.311 -7.957 1.00 59.62 112 LYS A N 1
ATOM 829 C CA . LYS A 1 112 ? 16.958 -8.568 -7.899 1.00 59.62 112 LYS A CA 1
ATOM 830 C C . LYS A 1 112 ? 17.887 -8.936 -9.054 1.00 59.62 112 LYS A C 1
ATOM 832 O O . LYS A 1 112 ? 18.756 -8.134 -9.384 1.00 59.62 112 LYS A O 1
ATOM 837 N N . ASP A 1 113 ? 17.651 -10.079 -9.685 1.00 63.03 113 ASP A N 1
ATOM 838 C CA . ASP A 1 113 ? 18.443 -10.603 -10.786 1.00 63.03 113 ASP A CA 1
ATOM 839 C C . ASP A 1 113 ? 17.846 -10.271 -12.169 1.00 63.03 113 ASP A C 1
ATOM 841 O O . ASP A 1 113 ? 18.430 -10.573 -13.209 1.00 63.03 113 ASP A O 1
ATOM 845 N N . VAL A 1 114 ? 16.696 -9.591 -12.222 1.00 65.62 114 VAL A N 1
ATOM 846 C CA . VAL A 1 114 ? 16.073 -9.170 -13.483 1.00 65.62 114 VAL A CA 1
ATOM 847 C C . VAL A 1 114 ? 16.035 -7.650 -13.564 1.00 65.62 114 VAL A C 1
ATOM 849 O O . VAL A 1 114 ? 15.455 -6.968 -12.718 1.00 65.62 114 VAL A O 1
ATOM 852 N N . CYS A 1 115 ? 16.623 -7.120 -14.636 1.00 73.31 115 CYS A N 1
ATOM 853 C CA . CYS A 1 115 ? 16.569 -5.711 -15.003 1.00 73.31 115 CYS A CA 1
ATOM 854 C C . CYS A 1 115 ? 15.985 -5.583 -16.412 1.00 73.31 115 CYS A C 1
ATOM 856 O O . CYS A 1 115 ? 16.510 -6.158 -17.366 1.00 73.31 115 CYS A O 1
ATOM 858 N N . ILE A 1 116 ? 14.880 -4.850 -16.536 1.00 80.56 116 ILE A N 1
ATOM 859 C CA . ILE A 1 116 ? 14.254 -4.537 -17.819 1.00 80.56 116 ILE A CA 1
ATOM 860 C C . ILE A 1 116 ? 14.978 -3.331 -18.405 1.00 80.56 116 ILE A C 1
ATOM 862 O O . ILE A 1 116 ? 15.031 -2.274 -17.774 1.00 80.56 116 ILE A O 1
ATOM 866 N N . ILE A 1 117 ? 15.510 -3.496 -19.614 1.00 85.12 117 ILE A N 1
ATOM 867 C CA . ILE A 1 117 ? 16.149 -2.426 -20.375 1.00 85.12 117 ILE A CA 1
ATOM 868 C C . ILE A 1 117 ? 15.237 -2.083 -21.547 1.00 85.12 117 ILE A C 1
ATOM 870 O O . ILE A 1 117 ? 15.014 -2.919 -22.419 1.00 85.12 117 ILE A O 1
ATOM 874 N N . ASP A 1 118 ? 14.723 -0.861 -21.554 1.00 82.38 118 ASP A N 1
ATOM 875 C CA . ASP A 1 118 ? 13.895 -0.317 -22.629 1.00 82.38 118 ASP A CA 1
ATOM 876 C C . ASP A 1 118 ? 14.616 0.882 -23.250 1.00 82.38 118 ASP A C 1
ATOM 878 O O . ASP A 1 118 ? 15.175 1.708 -22.529 1.00 82.38 118 ASP A O 1
ATOM 882 N N . GLY A 1 119 ? 14.672 0.958 -24.576 1.00 80.06 119 GLY A N 1
ATOM 883 C CA . GLY A 1 119 ? 15.380 2.022 -25.279 1.00 80.06 119 GLY A CA 1
ATOM 884 C C . GLY A 1 119 ? 14.590 2.501 -26.483 1.00 80.06 119 GLY A C 1
ATOM 885 O O . GLY A 1 119 ? 14.063 1.688 -27.243 1.00 80.06 119 GLY A O 1
ATOM 886 N N . THR A 1 120 ? 14.554 3.818 -26.670 1.00 72.25 120 THR A N 1
ATOM 887 C CA . THR A 1 120 ? 14.004 4.441 -27.879 1.00 72.25 120 THR A CA 1
ATOM 888 C C . THR A 1 120 ? 15.163 4.870 -28.782 1.00 72.25 120 THR A C 1
ATOM 890 O O . THR A 1 120 ? 16.118 5.458 -28.261 1.00 72.25 120 THR A O 1
ATOM 893 N N . PRO A 1 121 ? 15.111 4.557 -30.091 1.00 63.03 121 PRO A N 1
ATOM 894 C CA . PRO A 1 121 ? 16.070 5.058 -31.069 1.00 63.03 121 PRO A CA 1
ATOM 895 C C . PRO A 1 121 ? 15.987 6.582 -31.216 1.00 63.03 121 PRO A C 1
ATOM 897 O O . PRO A 1 121 ? 14.857 7.124 -31.222 1.00 63.03 121 PRO A O 1
#

Sequence (121 aa):
MVLGVCGLAPVLQPRLATVEFDVNLSCKGCASSVEKVLTGIPEVKIIDIDVEKQSVVVESSLPSQRIKEAIESTGKRAVLKGFGTKVESAVAELKGENGYLVSSRFHQTTDKDVCIIDGTP

Foldseek 3Di:
DDDDDQDDDDDDDQQKKKWKKQKQQPDPVLQVLLVVLQVVDPQKDWPDDDSVSSMTIIIGSDDPVVSQVSSCVSVIHIDTDDIGGPWDKDWDWDADPVRDIKIWIWTCDSPNSDIDIDIDD

Organism: NCBI:txid2747483

Radius of gyration: 19.84 Å; chains: 1; bounding box: 50×36×51 Å

InterPro domains:
  IPR006121 Heavy metal-associated domain, HMA [PF00403] (21-76)
  IPR006121 Heavy metal-associated domain, HMA [PS50846] (16-79)
  IPR006121 Heavy metal-associated domain, HMA [cd00371] (20-78)
  IPR036163 Heavy metal-associated domain superfamily [SSF55008] (12-82)
  IPR051881 Copper transport ATOX1-like [PTHR46365] (16-78)

Secondary structure (DSSP, 8-state):
----------------EEEEEEE---SHHHHHHHHHHHHT-TTEEEEEEETTTTEEEEEESS-HHHHHHHHHTTT--EEEEEEE-S--EEEEEEE-TTS-EEEEEEEE-SSTT-EEEEEE-

pLDDT: mean 82.51, std 17.95, range [30.77, 98.12]